Protein AF-A0A3N0DEA0-F1 (afdb_monomer_lite)

Radius of gyration: 26.37 Å; chains: 1; bounding box: 74×29×71 Å

pLDDT: mean 72.64, std 22.21, range [36.44, 97.81]

Sequence (82 aa):
MGTAREPVRTPEELRLMADELTRGAERCKEPEHRARLHRRAEELRRQSDAGGAEEGTPAHARQDTHRPRGAQERRAERPRGS

Foldseek 3Di:
DDPPPDPPDALVRLQVQLVVLQVVLVVDPDVVSSVVSNVSSVVSNVVSVVNVVDPDDPPPPDDDDPDDDDDDDDPPPDDPDD

Structure (mmCIF, N/CA/C/O backbone):
data_AF-A0A3N0DEA0-F1
#
_entry.id   AF-A0A3N0DEA0-F1
#
loop_
_atom_site.group_PDB
_atom_site.id
_atom_site.type_symbol
_atom_site.label_atom_id
_atom_site.label_alt_id
_atom_site.label_comp_id
_atom_site.label_asym_id
_atom_site.label_entity_id
_atom_site.label_seq_id
_atom_site.pdbx_PDB_ins_code
_atom_site.Cartn_x
_atom_site.Cartn_y
_atom_site.Cartn_z
_atom_site.occupancy
_atom_site.B_iso_or_equiv
_atom_site.auth_seq_id
_atom_site.auth_comp_id
_atom_site.auth_asym_id
_atom_site.auth_atom_id
_atom_site.pdbx_PDB_model_num
ATOM 1 N N . MET A 1 1 ? 19.086 22.598 -10.758 1.00 40.56 1 MET A N 1
ATOM 2 C CA . MET A 1 1 ? 18.657 21.707 -9.659 1.00 40.56 1 MET A CA 1
ATOM 3 C C . MET A 1 1 ? 18.101 20.446 -10.293 1.00 40.56 1 MET A C 1
ATOM 5 O O . MET A 1 1 ? 17.040 20.513 -10.895 1.00 40.56 1 MET A O 1
ATOM 9 N N . GLY A 1 2 ? 18.869 19.355 -10.291 1.00 43.66 2 GLY A N 1
ATOM 10 C CA . GLY A 1 2 ? 18.417 18.088 -10.864 1.00 43.66 2 GLY A CA 1
ATOM 11 C C . GLY A 1 2 ? 17.349 17.487 -9.963 1.00 43.66 2 GLY A C 1
ATOM 12 O O . GLY A 1 2 ? 17.609 17.261 -8.784 1.00 43.66 2 GLY A O 1
ATOM 13 N N . THR A 1 3 ? 16.151 17.265 -10.493 1.00 53.50 3 THR A N 1
ATOM 14 C CA . THR A 1 3 ? 15.179 16.388 -9.850 1.00 53.50 3 THR A CA 1
ATOM 15 C C . THR A 1 3 ? 15.817 15.007 -9.827 1.00 53.50 3 THR A C 1
ATOM 17 O O . THR A 1 3 ? 15.973 14.367 -10.867 1.00 53.50 3 THR A O 1
ATOM 20 N N . ALA A 1 4 ? 16.302 14.586 -8.658 1.00 47.97 4 ALA A N 1
ATOM 21 C CA . ALA A 1 4 ? 16.743 13.217 -8.461 1.00 47.97 4 ALA A CA 1
ATOM 22 C C . ALA A 1 4 ? 15.569 12.330 -8.886 1.00 47.97 4 ALA A C 1
ATOM 24 O O . ALA A 1 4 ? 14.523 12.347 -8.239 1.00 47.97 4 ALA A O 1
ATOM 25 N N . ARG A 1 5 ? 15.699 11.663 -10.041 1.00 50.47 5 ARG A N 1
ATOM 26 C CA . ARG A 1 5 ? 14.736 10.656 -10.489 1.00 50.47 5 ARG A CA 1
ATOM 27 C C . ARG A 1 5 ? 14.715 9.635 -9.364 1.00 50.47 5 ARG A C 1
ATOM 29 O O . ARG A 1 5 ? 15.719 8.955 -9.160 1.00 50.47 5 ARG A O 1
ATOM 36 N N . GLU A 1 6 ? 13.634 9.612 -8.584 1.00 56.03 6 GLU A N 1
ATOM 37 C CA . GLU A 1 6 ? 13.418 8.541 -7.618 1.00 56.03 6 GLU A CA 1
ATOM 38 C C . GLU A 1 6 ? 13.641 7.218 -8.360 1.00 56.03 6 GLU A C 1
ATOM 40 O O . GLU A 1 6 ? 13.185 7.092 -9.506 1.00 56.03 6 GLU A O 1
ATOM 45 N N . PRO A 1 7 ? 14.388 6.264 -7.776 1.00 60.78 7 PRO A N 1
ATOM 46 C CA . PRO A 1 7 ? 14.560 4.971 -8.408 1.00 60.78 7 PRO A CA 1
ATOM 47 C C . PRO A 1 7 ? 13.169 4.403 -8.676 1.00 60.78 7 PRO A C 1
ATOM 49 O O . PRO A 1 7 ? 12.322 4.349 -7.780 1.00 60.78 7 PRO A O 1
ATOM 52 N N . VAL A 1 8 ? 12.919 4.052 -9.938 1.00 66.06 8 VAL A N 1
ATOM 53 C CA . VAL A 1 8 ? 11.695 3.355 -10.323 1.00 66.06 8 VAL A CA 1
ATOM 54 C C . VAL A 1 8 ? 11.700 2.052 -9.533 1.00 66.06 8 VAL A C 1
ATOM 56 O O . VAL A 1 8 ? 12.563 1.205 -9.754 1.00 66.06 8 VAL A O 1
ATOM 59 N N . ARG A 1 9 ? 10.797 1.947 -8.553 1.00 80.81 9 ARG A N 1
ATOM 60 C CA . ARG A 1 9 ? 10.670 0.756 -7.708 1.00 80.81 9 ARG A CA 1
ATOM 61 C C . ARG A 1 9 ? 10.259 -0.427 -8.574 1.00 80.81 9 ARG A C 1
ATOM 63 O O . ARG A 1 9 ? 9.420 -0.270 -9.464 1.00 80.81 9 ARG A O 1
ATOM 70 N N . THR A 1 10 ? 10.833 -1.593 -8.314 1.00 88.31 10 THR A N 1
ATOM 71 C CA . THR A 1 10 ? 10.494 -2.805 -9.066 1.00 88.31 10 THR A CA 1
ATOM 72 C C . THR A 1 10 ? 9.073 -3.277 -8.729 1.00 88.31 10 THR A C 1
ATOM 74 O O . THR A 1 10 ? 8.555 -2.976 -7.645 1.00 88.31 10 THR A O 1
ATOM 77 N N . PRO A 1 11 ? 8.408 -4.037 -9.617 1.00 89.31 11 PRO A N 1
ATOM 78 C CA . PRO A 1 11 ? 7.119 -4.657 -9.307 1.00 89.31 11 PRO A CA 1
ATOM 79 C C . PRO A 1 11 ? 7.140 -5.485 -8.013 1.00 89.31 11 PRO A C 1
ATOM 81 O O . PRO A 1 11 ? 6.181 -5.457 -7.241 1.00 89.31 11 PRO A O 1
ATOM 84 N N . GLU A 1 12 ? 8.239 -6.186 -7.734 1.00 91.19 12 GLU A N 1
ATOM 85 C CA . GLU A 1 12 ? 8.440 -6.959 -6.507 1.00 91.19 12 GLU A CA 1
ATOM 86 C C . GLU A 1 12 ? 8.474 -6.063 -5.263 1.00 91.19 12 GLU A C 1
ATOM 88 O O . GLU A 1 12 ? 7.808 -6.369 -4.272 1.00 91.19 12 GLU A O 1
ATOM 93 N N . GLU A 1 13 ? 9.183 -4.933 -5.314 1.00 92.12 13 GLU A N 1
ATOM 94 C CA . GLU A 1 13 ? 9.217 -3.957 -4.218 1.00 92.12 13 GLU A CA 1
ATOM 95 C C . GLU A 1 13 ? 7.826 -3.372 -3.945 1.00 92.12 13 GLU A C 1
ATOM 97 O O . GLU A 1 13 ? 7.412 -3.252 -2.791 1.00 92.12 13 GLU A O 1
ATOM 102 N N . LEU A 1 14 ? 7.062 -3.063 -4.997 1.00 93.50 14 LEU A N 1
ATOM 103 C CA . LEU A 1 14 ? 5.693 -2.557 -4.865 1.00 93.50 14 LEU A CA 1
ATOM 104 C C . LEU A 1 14 ? 4.762 -3.582 -4.198 1.00 93.50 14 LEU A C 1
ATOM 106 O O . LEU A 1 14 ? 3.944 -3.207 -3.352 1.00 93.50 14 LEU A O 1
ATOM 110 N N . ARG A 1 15 ? 4.904 -4.874 -4.527 1.00 93.88 15 ARG A N 1
ATOM 111 C CA . ARG A 1 15 ? 4.149 -5.965 -3.884 1.00 93.88 15 ARG A CA 1
ATOM 112 C C . ARG A 1 15 ? 4.509 -6.107 -2.407 1.00 93.88 15 ARG A C 1
ATOM 114 O O . ARG A 1 15 ? 3.604 -6.167 -1.576 1.00 93.88 15 ARG A O 1
ATOM 121 N N . LEU A 1 16 ? 5.802 -6.080 -2.072 1.00 95.38 16 LEU A N 1
ATOM 122 C CA . LEU A 1 16 ? 6.270 -6.126 -0.682 1.00 95.38 16 LEU A CA 1
ATOM 123 C C . LEU A 1 16 ? 5.689 -4.971 0.142 1.00 95.38 16 LEU A C 1
ATOM 125 O O . LEU A 1 16 ? 5.107 -5.197 1.203 1.00 95.38 16 LEU A O 1
ATOM 129 N N . MET A 1 17 ? 5.755 -3.746 -0.382 1.00 95.25 17 MET A N 1
ATOM 130 C CA . MET A 1 17 ? 5.179 -2.573 0.280 1.00 95.25 17 MET A CA 1
ATOM 131 C C . MET A 1 17 ? 3.657 -2.697 0.464 1.00 95.25 17 MET A C 1
ATOM 133 O O . MET A 1 17 ? 3.126 -2.324 1.511 1.00 95.25 17 MET A O 1
ATOM 137 N N . ALA A 1 18 ? 2.932 -3.236 -0.522 1.00 96.00 18 ALA A N 1
ATOM 138 C CA . ALA A 1 18 ? 1.493 -3.470 -0.402 1.00 96.00 18 ALA A CA 1
ATOM 139 C C . ALA A 1 18 ? 1.153 -4.470 0.720 1.00 96.00 18 ALA A C 1
ATOM 141 O O . ALA A 1 18 ? 0.195 -4.265 1.475 1.00 96.00 18 ALA A O 1
ATOM 142 N N . ASP A 1 19 ? 1.939 -5.537 0.857 1.00 97.19 19 ASP A N 1
ATOM 143 C CA . ASP A 1 19 ? 1.763 -6.535 1.914 1.00 97.19 19 ASP A CA 1
ATOM 144 C C . ASP A 1 19 ? 2.089 -5.967 3.302 1.00 97.19 19 ASP A C 1
ATOM 146 O O . ASP A 1 19 ? 1.396 -6.268 4.278 1.00 97.19 19 ASP A O 1
ATOM 150 N N . GLU A 1 2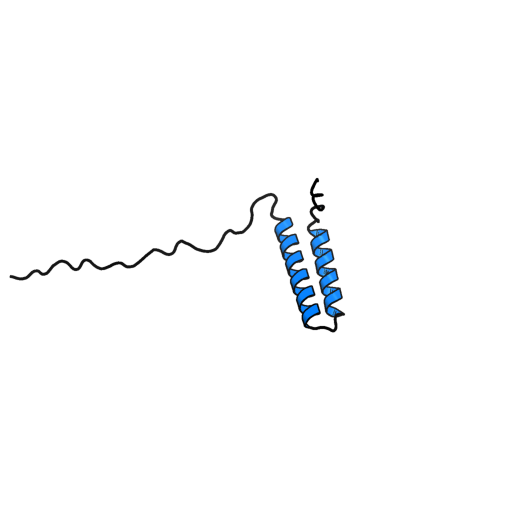0 ? 3.108 -5.114 3.412 1.00 97.81 20 GLU A N 1
ATOM 151 C CA . GLU A 1 20 ? 3.441 -4.418 4.660 1.00 97.81 20 GLU A CA 1
ATOM 152 C C . GLU A 1 20 ? 2.337 -3.454 5.096 1.00 97.81 20 GLU A C 1
ATOM 154 O O . GLU A 1 20 ? 1.938 -3.460 6.264 1.00 97.81 20 GLU A O 1
ATOM 159 N N . LEU A 1 21 ? 1.790 -2.669 4.164 1.00 97.19 21 LEU A N 1
ATOM 160 C CA . LEU A 1 21 ? 0.664 -1.775 4.444 1.00 97.19 21 LEU A CA 1
ATOM 161 C C . LEU A 1 21 ? -0.573 -2.552 4.895 1.00 97.19 21 LEU A C 1
ATOM 163 O O . LEU A 1 21 ? -1.247 -2.130 5.834 1.00 97.19 21 LEU A O 1
ATOM 167 N N . THR A 1 22 ? -0.839 -3.706 4.279 1.00 97.44 22 THR A N 1
ATOM 168 C CA . THR A 1 22 ? -1.953 -4.585 4.665 1.00 97.44 22 THR A CA 1
ATOM 169 C C . THR A 1 22 ? -1.765 -5.108 6.095 1.00 97.44 22 THR A C 1
ATOM 171 O O . THR A 1 22 ? -2.657 -4.953 6.927 1.00 97.44 22 THR A O 1
ATOM 174 N N . ARG A 1 23 ? -0.567 -5.602 6.440 1.00 97.19 23 ARG A N 1
ATOM 175 C CA . ARG A 1 23 ? -0.225 -6.025 7.815 1.00 97.19 23 ARG A CA 1
ATOM 176 C C . ARG A 1 23 ? -0.236 -4.878 8.830 1.00 97.19 23 ARG A C 1
ATOM 178 O O . ARG A 1 23 ? -0.489 -5.076 10.020 1.00 97.19 23 ARG A O 1
ATOM 185 N N . GLY A 1 24 ? 0.086 -3.660 8.402 1.00 96.19 24 GLY A N 1
ATOM 186 C CA . GLY A 1 24 ? -0.061 -2.453 9.216 1.00 96.19 24 GLY A CA 1
ATOM 187 C C . GLY A 1 24 ? -1.529 -2.125 9.493 1.00 96.19 24 GLY A C 1
ATOM 188 O O . GLY A 1 24 ? -1.889 -1.813 10.628 1.00 96.19 24 GLY A O 1
ATOM 189 N N . ALA A 1 25 ? -2.381 -2.261 8.476 1.00 96.25 25 ALA A N 1
ATOM 190 C CA . ALA A 1 25 ? -3.810 -1.984 8.548 1.00 96.25 25 ALA A CA 1
ATOM 191 C C . ALA A 1 25 ? -4.535 -2.920 9.529 1.00 96.25 25 ALA A C 1
ATOM 193 O O . ALA A 1 25 ? -5.356 -2.455 10.318 1.00 96.25 25 ALA A O 1
ATOM 194 N N . GLU A 1 26 ? -4.176 -4.205 9.560 1.00 94.50 26 GLU A N 1
ATOM 195 C CA . GLU A 1 26 ? -4.726 -5.192 10.505 1.00 94.50 26 GLU A CA 1
ATOM 196 C C . GLU A 1 26 ? -4.479 -4.827 11.976 1.00 94.50 26 GLU A C 1
ATOM 198 O O . GLU A 1 26 ? -5.306 -5.103 12.844 1.00 94.50 26 GLU A O 1
ATOM 203 N N . ARG A 1 27 ? -3.352 -4.165 12.261 1.00 94.25 27 ARG A N 1
ATOM 204 C CA . ARG A 1 27 ? -2.978 -3.710 13.610 1.00 94.25 27 ARG A CA 1
ATOM 205 C C . ARG A 1 27 ? -3.500 -2.306 13.928 1.00 94.25 27 ARG A C 1
ATOM 207 O O . ARG A 1 27 ? -3.372 -1.844 15.064 1.00 94.25 27 ARG A O 1
ATOM 214 N N . CYS A 1 28 ? -4.070 -1.614 12.944 1.00 93.75 28 CYS A N 1
ATOM 215 C CA . CYS A 1 28 ? -4.554 -0.252 13.090 1.00 93.75 28 CYS A CA 1
ATOM 216 C C . CYS A 1 28 ? -5.942 -0.232 13.747 1.00 93.75 28 CYS A C 1
ATOM 218 O O . CYS A 1 28 ? -6.890 -0.847 13.260 1.00 93.75 28 CYS A O 1
ATOM 220 N N . LYS A 1 29 ? -6.066 0.505 14.858 1.00 95.25 29 LYS A N 1
ATOM 221 C CA . LYS A 1 29 ? -7.326 0.640 15.611 1.00 95.25 29 LYS A CA 1
ATOM 222 C C . LYS A 1 29 ? -8.258 1.711 15.038 1.00 95.25 29 LYS A C 1
ATOM 224 O O . LYS A 1 29 ? -9.456 1.673 15.295 1.00 95.25 29 LYS A O 1
ATOM 229 N N . GLU A 1 30 ? -7.716 2.664 14.282 1.00 97.44 30 GLU A N 1
ATOM 230 C CA . GLU A 1 30 ? -8.483 3.755 13.681 1.00 97.44 30 GLU A CA 1
ATOM 231 C C . GLU A 1 30 ? -9.054 3.304 12.323 1.00 97.44 30 GLU A C 1
ATOM 23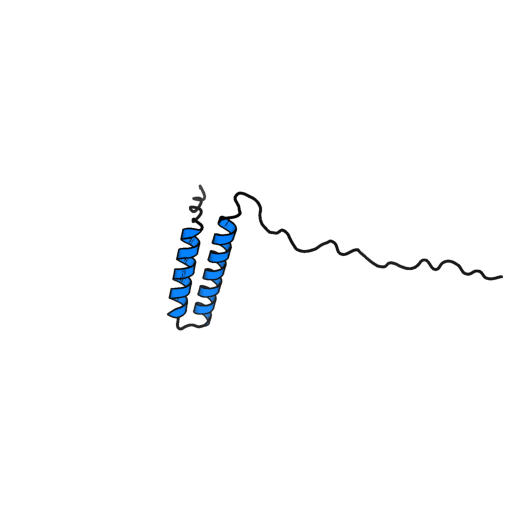3 O O . GLU A 1 30 ? -8.284 3.004 11.403 1.00 97.44 30 GLU A O 1
ATOM 238 N N . PRO A 1 31 ? -10.388 3.250 12.158 1.00 94.75 31 PRO A N 1
ATOM 239 C CA . PRO A 1 31 ? -11.009 2.685 10.961 1.00 94.75 31 PRO A CA 1
ATOM 240 C C . PRO A 1 31 ? -10.695 3.491 9.696 1.00 94.75 31 PRO A C 1
ATOM 242 O O . PRO A 1 31 ? -10.458 2.901 8.641 1.00 94.75 31 PRO A O 1
ATOM 245 N N . GLU A 1 32 ? -10.636 4.820 9.795 1.00 96.50 32 GLU A N 1
ATOM 246 C CA . GLU A 1 32 ? -10.287 5.685 8.664 1.00 96.50 32 GLU A CA 1
ATOM 247 C C . GLU A 1 32 ? -8.841 5.469 8.218 1.00 96.50 32 GLU A C 1
ATOM 249 O O . GLU A 1 32 ? -8.558 5.340 7.026 1.00 96.50 32 GLU A O 1
ATOM 254 N N . HIS A 1 33 ? -7.916 5.377 9.174 1.00 96.38 33 HIS A N 1
ATOM 255 C CA . HIS A 1 33 ? -6.514 5.110 8.884 1.00 96.38 33 HIS A CA 1
ATOM 256 C C . HIS A 1 33 ? -6.320 3.725 8.264 1.00 96.38 33 HIS A C 1
ATOM 258 O O . HIS A 1 33 ? -5.618 3.595 7.261 1.00 96.38 33 HIS A O 1
ATOM 264 N N . ARG A 1 34 ? -7.010 2.707 8.786 1.00 97.56 34 ARG A N 1
ATOM 265 C CA . ARG A 1 34 ? -7.031 1.362 8.204 1.00 97.56 34 ARG A CA 1
ATOM 266 C C . ARG A 1 34 ? -7.504 1.379 6.747 1.00 97.56 34 ARG A C 1
ATOM 268 O O . ARG A 1 34 ? -6.856 0.784 5.890 1.00 97.56 34 ARG A O 1
ATOM 275 N N . ALA A 1 35 ? -8.584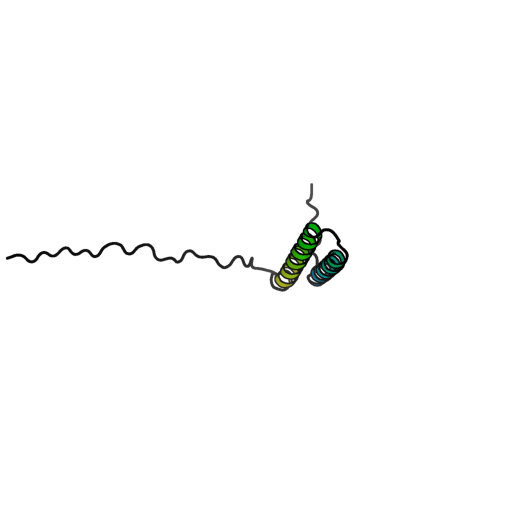 2.102 6.445 1.00 96.44 35 ALA A N 1
ATOM 276 C CA . ALA A 1 35 ? -9.088 2.238 5.078 1.00 96.44 35 ALA A CA 1
ATOM 277 C C . ALA A 1 35 ? -8.077 2.933 4.147 1.00 96.44 35 ALA A C 1
ATOM 279 O O . ALA A 1 35 ? -7.875 2.489 3.016 1.00 96.44 35 ALA A O 1
ATOM 280 N N . ARG A 1 36 ? -7.389 3.982 4.626 1.00 97.12 36 ARG A N 1
ATOM 281 C CA . ARG A 1 36 ? -6.318 4.654 3.865 1.00 97.12 36 ARG A CA 1
ATOM 282 C C . ARG A 1 36 ? -5.163 3.704 3.537 1.00 97.12 36 ARG A C 1
ATOM 284 O O . ARG A 1 36 ? -4.685 3.715 2.403 1.00 97.12 36 ARG A O 1
ATOM 291 N N . LEU A 1 37 ? -4.745 2.874 4.495 1.00 97.44 37 LEU A N 1
ATOM 292 C CA . LEU A 1 37 ? -3.681 1.885 4.296 1.00 97.44 37 LEU A CA 1
ATOM 293 C C . LEU A 1 37 ? -4.075 0.820 3.265 1.00 97.44 37 LEU A C 1
ATOM 295 O O . LEU A 1 37 ? -3.292 0.550 2.356 1.00 97.44 37 LEU A O 1
ATOM 299 N N . HIS A 1 38 ? -5.294 0.275 3.344 1.00 97.44 38 HIS A N 1
ATOM 300 C CA . HIS A 1 38 ? -5.786 -0.684 2.347 1.00 97.44 38 HIS A CA 1
ATOM 301 C C . HIS A 1 38 ? -5.866 -0.071 0.948 1.00 97.44 38 HIS A C 1
ATOM 303 O O . HIS A 1 38 ? -5.346 -0.657 0.000 1.00 97.44 38 HIS A O 1
ATOM 309 N N . ARG A 1 39 ? -6.416 1.146 0.815 1.00 97.00 39 ARG A N 1
ATOM 310 C CA . ARG A 1 39 ? -6.466 1.851 -0.476 1.00 97.00 39 ARG A CA 1
ATOM 311 C C . ARG A 1 39 ? -5.070 2.009 -1.078 1.00 97.00 39 ARG A C 1
ATOM 313 O O . ARG A 1 39 ? -4.878 1.780 -2.269 1.00 97.00 39 ARG A O 1
ATOM 320 N N . ARG A 1 40 ? -4.083 2.365 -0.250 1.00 95.94 40 ARG A N 1
ATOM 321 C CA . ARG A 1 40 ? -2.698 2.515 -0.701 1.00 95.94 40 ARG A CA 1
ATOM 322 C C . ARG A 1 40 ? -2.065 1.180 -1.098 1.00 95.94 40 ARG A C 1
ATOM 324 O O . ARG A 1 40 ? -1.365 1.131 -2.103 1.00 95.94 40 ARG A O 1
ATOM 331 N N . ALA A 1 41 ? -2.325 0.107 -0.355 1.00 96.12 41 ALA A N 1
ATOM 332 C CA . ALA A 1 41 ? -1.861 -1.230 -0.716 1.00 96.12 41 ALA A CA 1
ATOM 333 C C . ALA A 1 41 ? -2.413 -1.667 -2.084 1.00 96.12 41 ALA A C 1
ATOM 335 O O . ALA A 1 41 ? -1.668 -2.174 -2.919 1.00 96.12 41 ALA A O 1
ATOM 336 N N . GLU A 1 42 ? -3.694 -1.415 -2.357 1.00 95.56 42 GLU A N 1
ATOM 337 C CA . GLU A 1 42 ? -4.301 -1.709 -3.659 1.00 95.56 42 GLU A CA 1
ATOM 338 C C . GLU A 1 42 ? -3.714 -0.868 -4.799 1.00 95.56 42 GLU A C 1
ATOM 340 O O . GLU A 1 42 ? -3.496 -1.385 -5.894 1.00 95.56 42 GLU A O 1
ATOM 345 N N . GLU A 1 43 ? -3.440 0.420 -4.563 1.00 95.06 43 GLU A N 1
ATOM 346 C CA . GLU A 1 43 ? -2.755 1.276 -5.541 1.00 95.06 43 GLU A CA 1
ATOM 347 C C . GLU A 1 43 ? -1.386 0.706 -5.923 1.00 95.06 43 GLU A C 1
ATOM 349 O O . GLU A 1 43 ? -1.060 0.659 -7.107 1.00 95.06 43 GLU A O 1
ATOM 354 N N . LEU A 1 44 ? -0.610 0.238 -4.942 1.00 93.50 44 LEU A N 1
ATOM 355 C CA . LEU A 1 44 ? 0.705 -0.358 -5.184 1.00 93.50 44 LEU A CA 1
ATOM 356 C C . 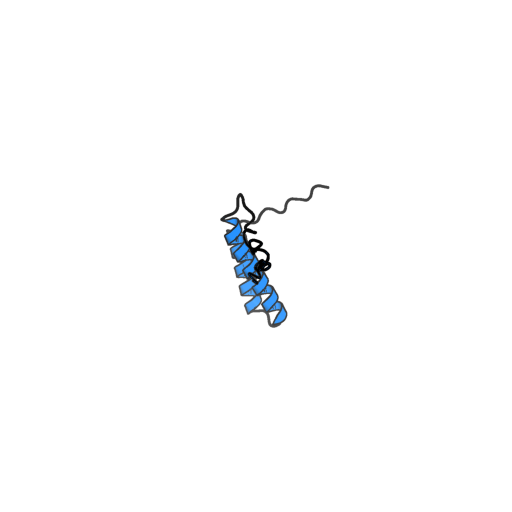LEU A 1 44 ? 0.610 -1.694 -5.929 1.00 93.50 44 LEU A C 1
ATOM 358 O O . LEU A 1 44 ? 1.403 -1.925 -6.836 1.00 93.50 44 LEU A O 1
ATOM 362 N N . ARG A 1 45 ? -0.388 -2.539 -5.628 1.00 92.69 45 ARG A N 1
ATOM 363 C CA . ARG A 1 45 ? -0.641 -3.774 -6.399 1.00 92.69 45 ARG A CA 1
ATOM 364 C C . ARG A 1 45 ? -0.930 -3.456 -7.867 1.00 92.69 45 ARG A C 1
ATOM 366 O O . ARG A 1 45 ? -0.255 -3.992 -8.740 1.00 92.69 45 ARG A O 1
ATOM 373 N N . ARG A 1 46 ? -1.821 -2.491 -8.136 1.00 90.56 46 ARG A N 1
ATOM 374 C CA . ARG A 1 46 ? -2.109 -2.021 -9.504 1.00 90.56 46 ARG A CA 1
ATOM 375 C C . ARG A 1 46 ? -0.870 -1.473 -10.210 1.00 90.56 46 ARG A C 1
ATOM 377 O O . ARG A 1 46 ? -0.693 -1.732 -11.392 1.00 90.56 46 ARG A O 1
ATOM 384 N N . GLN A 1 47 ? -0.011 -0.739 -9.501 1.00 88.38 47 GLN A N 1
ATOM 385 C CA . GLN A 1 47 ? 1.259 -0.253 -10.053 1.00 88.38 47 GLN A C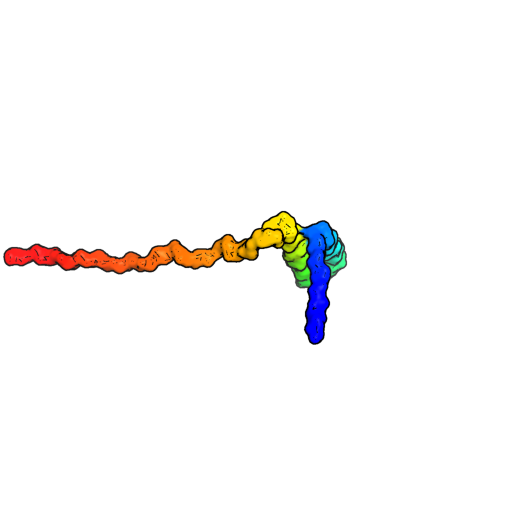A 1
ATOM 386 C C . GLN A 1 47 ? 2.246 -1.390 -10.326 1.00 88.38 47 GLN A C 1
ATOM 388 O O . GLN A 1 47 ? 2.976 -1.314 -11.304 1.00 88.38 47 GLN A O 1
ATOM 393 N N . SER A 1 48 ? 2.257 -2.447 -9.509 1.00 89.00 48 SER A N 1
ATOM 394 C CA . SER A 1 48 ? 3.096 -3.626 -9.753 1.00 89.00 48 SER A CA 1
ATOM 395 C C . SER A 1 48 ? 2.639 -4.415 -10.980 1.00 89.00 48 SER A C 1
ATOM 397 O O . SER A 1 48 ? 3.470 -4.870 -11.760 1.00 89.00 48 SER A O 1
ATOM 399 N N . ASP A 1 49 ? 1.324 -4.520 -11.190 1.00 83.44 49 ASP A N 1
ATOM 400 C CA . ASP A 1 49 ? 0.751 -5.203 -12.350 1.00 83.44 49 ASP A CA 1
ATOM 401 C C . ASP A 1 49 ? 0.910 -4.362 -13.625 1.00 83.44 49 ASP A C 1
ATOM 403 O O . ASP A 1 49 ? 1.235 -4.895 -14.683 1.00 83.44 49 ASP A O 1
ATOM 407 N N . ALA A 1 50 ? 0.765 -3.037 -13.517 1.00 73.25 50 ALA A N 1
ATOM 408 C CA . ALA A 1 50 ? 1.024 -2.103 -14.610 1.00 73.25 50 ALA A CA 1
ATOM 409 C C . ALA A 1 50 ? 2.522 -2.004 -14.951 1.00 73.25 50 ALA A C 1
ATOM 411 O O . ALA A 1 50 ? 2.886 -1.960 -16.119 1.00 73.25 50 ALA A O 1
ATOM 412 N N . GLY A 1 51 ? 3.407 -2.037 -13.951 1.00 57.78 51 GLY A N 1
ATOM 413 C CA . GLY A 1 51 ? 4.863 -1.999 -14.126 1.00 57.78 51 GLY A CA 1
ATOM 414 C C . GLY A 1 51 ? 5.456 -3.265 -14.753 1.00 57.78 51 GLY A C 1
ATOM 415 O O . GLY A 1 51 ? 6.590 -3.231 -15.215 1.00 57.78 51 GLY A O 1
ATOM 416 N N . GLY A 1 52 ? 4.696 -4.365 -14.804 1.00 51.25 52 GLY A N 1
ATOM 417 C CA . GLY A 1 52 ? 5.038 -5.554 -15.592 1.00 51.25 52 GLY A CA 1
ATOM 418 C C . GLY A 1 52 ? 4.581 -5.490 -17.055 1.00 51.25 52 GLY A C 1
ATOM 419 O O . GLY A 1 52 ? 4.995 -6.329 -17.851 1.00 51.25 52 GLY A O 1
ATOM 420 N N . ALA A 1 53 ? 3.738 -4.516 -17.413 1.00 49.50 53 ALA A N 1
ATOM 421 C CA . ALA A 1 53 ? 3.123 -4.394 -18.736 1.00 49.50 53 ALA A CA 1
ATOM 422 C C . ALA A 1 53 ? 3.551 -3.137 -19.517 1.00 49.50 53 ALA A C 1
ATOM 424 O O . ALA A 1 53 ? 3.147 -2.978 -20.663 1.00 49.50 53 ALA A O 1
ATOM 425 N N . GLU A 1 54 ? 4.354 -2.243 -18.934 1.00 44.75 54 GLU A N 1
ATOM 426 C CA . GLU A 1 54 ? 4.485 -0.872 -19.440 1.00 44.75 54 GLU A CA 1
ATOM 427 C C . GLU A 1 54 ? 5.944 -0.376 -19.480 1.00 44.75 54 GLU A C 1
ATOM 429 O O . GLU A 1 54 ? 6.306 0.615 -18.846 1.00 44.75 54 GLU A O 1
ATOM 434 N N . GLU A 1 55 ? 6.775 -0.994 -20.323 1.00 47.19 55 GLU A N 1
ATOM 435 C CA . GLU A 1 55 ? 7.680 -0.200 -21.167 1.00 47.19 55 GLU A CA 1
ATOM 436 C C . GLU A 1 55 ? 6.865 0.219 -22.408 1.00 47.19 55 GLU A C 1
ATOM 438 O O . GLU A 1 55 ? 6.932 -0.391 -23.469 1.00 47.19 55 GLU A O 1
ATOM 443 N N . GLY A 1 56 ? 5.996 1.221 -22.222 1.00 46.44 56 GLY A N 1
ATOM 444 C CA . GLY A 1 56 ? 5.066 1.741 -23.231 1.00 46.44 56 GLY A CA 1
ATOM 445 C C . GLY A 1 56 ? 3.669 1.137 -23.099 1.00 46.44 56 GLY A C 1
ATOM 446 O O . GLY A 1 56 ? 3.422 0.030 -23.556 1.00 46.44 56 GLY A O 1
ATOM 447 N N . THR A 1 57 ? 2.700 1.854 -22.537 1.00 36.44 57 THR A N 1
ATOM 448 C CA . THR A 1 57 ? 1.677 2.603 -23.284 1.00 36.44 57 THR A CA 1
ATOM 449 C C . THR A 1 57 ? 0.610 3.017 -22.264 1.00 36.44 57 THR A C 1
ATOM 451 O O . THR A 1 57 ? -0.200 2.168 -21.916 1.00 36.44 57 THR A O 1
ATOM 454 N N . PRO A 1 58 ? 0.502 4.284 -21.817 1.00 43.81 58 PRO A N 1
ATOM 455 C CA . PRO A 1 58 ? -0.433 4.638 -20.751 1.00 43.81 58 PRO A CA 1
ATOM 456 C C . PRO A 1 58 ? -1.830 4.097 -21.063 1.00 43.81 58 PRO A C 1
ATOM 458 O O . PRO A 1 58 ? -2.497 4.565 -21.989 1.00 43.81 58 PRO A O 1
ATOM 461 N N . ALA A 1 59 ? -2.263 3.104 -20.282 1.00 45.34 59 ALA A N 1
ATOM 462 C CA . ALA A 1 59 ? -3.552 2.431 -20.397 1.00 45.34 59 ALA A CA 1
ATOM 463 C C . ALA A 1 59 ? -4.717 3.335 -19.940 1.00 45.34 59 ALA A C 1
ATOM 465 O O . ALA A 1 59 ? -5.644 2.913 -19.256 1.00 45.34 59 ALA A O 1
ATOM 466 N N . HIS A 1 60 ? -4.705 4.595 -20.376 1.00 44.59 60 HIS A N 1
ATOM 467 C CA . HIS A 1 60 ? -5.875 5.453 -20.506 1.00 44.59 60 HIS A CA 1
ATOM 468 C C . HIS A 1 60 ? -6.530 5.247 -21.880 1.00 44.59 60 HIS A C 1
ATOM 470 O O . HIS A 1 60 ? -6.950 6.187 -22.546 1.00 44.59 60 HIS A O 1
ATOM 476 N N . ALA A 1 61 ? -6.645 3.994 -22.316 1.00 51.34 61 ALA A N 1
ATOM 477 C CA . ALA A 1 61 ? -7.548 3.623 -23.388 1.00 51.34 61 ALA A CA 1
ATOM 478 C C . ALA A 1 61 ? -8.849 3.130 -22.757 1.00 51.34 61 ALA A C 1
ATOM 480 O O . ALA A 1 61 ? -8.948 1.957 -22.401 1.00 51.34 61 ALA A O 1
ATOM 481 N N . ARG A 1 62 ? -9.812 4.053 -22.625 1.00 53.84 62 ARG A N 1
ATOM 482 C CA . ARG A 1 62 ? -11.282 3.883 -22.709 1.00 53.84 62 ARG A CA 1
ATOM 483 C C . ARG A 1 62 ? -11.950 4.867 -21.758 1.00 53.84 62 ARG A C 1
ATOM 485 O O . ARG A 1 62 ? -11.935 4.608 -20.567 1.00 53.84 62 ARG A O 1
ATOM 492 N N . GLN A 1 63 ? -12.517 5.948 -22.298 1.00 48.28 63 GLN A N 1
ATOM 493 C CA . GLN A 1 63 ? -13.945 6.314 -22.216 1.00 48.28 63 GLN A CA 1
ATOM 494 C C . GLN A 1 63 ? -14.192 7.350 -23.338 1.00 48.28 63 GLN A C 1
ATOM 496 O O . GLN A 1 63 ? -13.633 8.439 -23.339 1.00 48.28 63 GLN A O 1
ATOM 501 N N . ASP A 1 64 ? -14.772 6.915 -24.455 1.00 48.75 64 ASP A N 1
ATOM 502 C CA . ASP A 1 64 ? -16.175 7.201 -24.806 1.00 48.75 64 ASP A CA 1
ATOM 503 C C . ASP A 1 64 ? -16.402 8.577 -25.461 1.00 48.75 64 ASP A C 1
ATOM 505 O O . ASP A 1 64 ? -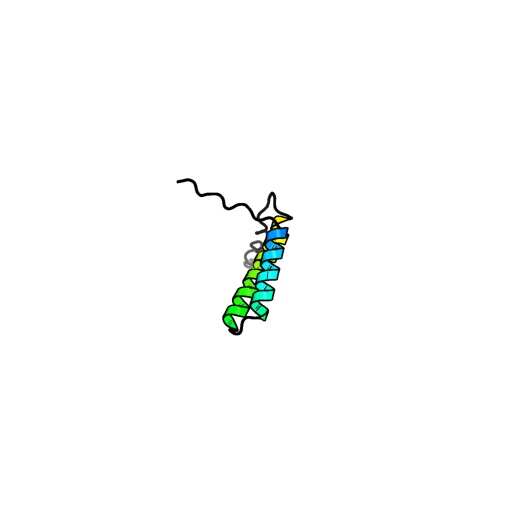16.800 9.540 -24.820 1.00 48.75 64 ASP A O 1
ATOM 509 N N . THR A 1 65 ? -16.217 8.656 -26.784 1.00 48.84 65 THR A N 1
ATOM 510 C CA . THR A 1 65 ? -16.906 9.648 -27.640 1.00 48.84 65 THR A CA 1
ATOM 511 C C . THR A 1 65 ? -17.170 9.094 -29.048 1.00 48.84 65 THR A C 1
ATOM 513 O O . THR A 1 65 ? -16.951 9.750 -30.058 1.00 48.84 65 THR A O 1
ATOM 516 N N . HIS A 1 66 ? -17.731 7.886 -29.139 1.00 50.56 66 HIS A N 1
ATOM 517 C CA . HIS A 1 66 ? -18.540 7.506 -30.305 1.00 50.56 66 HIS A CA 1
ATOM 518 C C . HIS A 1 66 ? -19.998 7.339 -29.877 1.00 50.56 66 HIS A C 1
ATOM 520 O O . HIS A 1 66 ? -20.582 6.263 -29.952 1.00 50.56 66 HIS A O 1
ATOM 526 N N . ARG A 1 67 ? -20.609 8.445 -29.437 1.00 45.78 67 ARG A N 1
ATOM 527 C CA . ARG A 1 67 ? -22.068 8.554 -29.412 1.00 45.78 67 ARG A CA 1
ATOM 528 C C . ARG A 1 67 ? -22.506 9.246 -30.706 1.00 45.78 67 ARG A C 1
ATOM 530 O O . ARG A 1 67 ? -22.138 10.406 -30.902 1.00 45.78 67 ARG A O 1
ATOM 537 N N . PRO A 1 68 ? -23.260 8.579 -31.598 1.00 51.47 68 PRO A N 1
ATOM 538 C CA . PRO A 1 68 ? -23.775 9.223 -32.796 1.00 51.47 68 PRO A CA 1
ATOM 539 C C . PRO A 1 68 ? -24.724 10.349 -32.386 1.00 51.47 68 PRO A C 1
ATOM 541 O O . PRO A 1 68 ? -25.663 10.176 -31.604 1.00 51.47 68 PRO A O 1
ATOM 544 N N . ARG A 1 69 ? -24.409 11.539 -32.886 1.00 50.94 69 ARG A N 1
ATOM 545 C CA . ARG A 1 69 ? -25.137 12.775 -32.645 1.00 50.94 69 ARG A CA 1
ATOM 546 C C . ARG A 1 69 ? -26.455 12.723 -33.413 1.00 50.94 69 ARG A C 1
ATOM 548 O O . ARG A 1 69 ? -26.452 12.797 -34.631 1.00 50.94 69 ARG A O 1
ATOM 555 N N . GLY A 1 70 ? -27.551 12.635 -32.663 1.00 43.78 70 GLY A N 1
ATOM 556 C CA . GLY A 1 70 ? -28.836 13.236 -33.011 1.00 43.78 70 GLY A CA 1
ATOM 557 C C . GLY A 1 70 ? -29.617 12.577 -34.143 1.00 43.78 70 GLY A C 1
ATOM 558 O O . GLY A 1 70 ? -29.367 12.809 -35.319 1.00 43.78 70 GLY A O 1
ATOM 559 N N . ALA A 1 71 ? -30.685 11.880 -33.763 1.00 51.94 71 ALA A N 1
ATOM 560 C CA . ALA A 1 71 ? -31.883 11.806 -34.579 1.00 51.94 71 ALA A CA 1
ATOM 561 C C . ALA A 1 71 ? -32.384 13.240 -34.851 1.00 51.94 71 ALA A C 1
ATOM 563 O O . ALA A 1 71 ? -33.030 13.840 -33.996 1.00 51.94 71 ALA A O 1
ATOM 564 N N . GLN A 1 72 ? -32.053 13.797 -36.016 1.00 49.75 72 GLN A N 1
ATOM 565 C CA . GLN A 1 72 ? -32.715 14.983 -36.550 1.00 49.75 72 GLN A CA 1
ATOM 566 C C . GLN A 1 72 ? -33.640 14.556 -37.682 1.00 49.75 72 GLN A C 1
ATOM 568 O O . GLN A 1 72 ? -33.218 14.154 -38.761 1.00 49.75 72 GLN A O 1
ATOM 573 N N . GLU A 1 73 ? -34.921 14.601 -37.336 1.00 49.84 73 GLU A N 1
ATOM 574 C CA . GLU A 1 73 ? -36.000 15.093 -38.180 1.00 49.84 73 GLU A CA 1
ATOM 575 C C . GLU A 1 73 ? -36.110 14.497 -39.582 1.00 49.84 73 GLU A C 1
ATOM 577 O O . GLU A 1 73 ? -35.571 14.963 -40.584 1.00 49.84 73 GLU A O 1
ATOM 582 N N . ARG A 1 74 ? -36.980 13.486 -39.622 1.00 53.88 74 ARG A N 1
ATOM 583 C CA . ARG A 1 74 ? -37.853 13.156 -40.743 1.00 53.88 74 ARG A CA 1
ATOM 584 C C . ARG A 1 74 ? -38.284 14.438 -41.476 1.00 53.88 74 ARG A C 1
ATOM 586 O O . ARG A 1 74 ? -39.231 15.096 -41.052 1.00 53.88 74 ARG A O 1
ATOM 593 N N . ARG A 1 75 ? -37.638 14.751 -42.606 1.00 52.69 75 ARG A N 1
ATOM 594 C CA . ARG A 1 75 ? -38.208 15.606 -43.658 1.00 52.69 75 ARG A CA 1
ATOM 595 C C . ARG A 1 75 ? -39.446 14.903 -44.214 1.00 52.69 75 ARG A C 1
ATOM 597 O O . ARG A 1 75 ? -39.389 14.204 -45.220 1.00 52.69 75 ARG A O 1
ATOM 604 N N . ALA A 1 76 ? -40.564 15.060 -43.520 1.00 52.06 76 ALA A N 1
ATOM 605 C CA . ALA A 1 76 ? -41.889 14.863 -44.075 1.00 52.06 76 ALA A CA 1
ATOM 606 C C . ALA A 1 76 ? -42.272 16.151 -44.810 1.00 52.06 76 ALA A C 1
ATOM 608 O O . ALA A 1 76 ? -43.087 16.931 -44.337 1.00 52.06 76 ALA A O 1
ATOM 609 N N . GLU A 1 77 ? -41.651 16.390 -45.963 1.00 53.84 77 GLU A N 1
ATOM 610 C CA . GLU A 1 77 ? -42.106 17.423 -46.890 1.00 53.84 77 GLU A CA 1
ATOM 611 C C . GLU A 1 77 ? -42.677 16.724 -48.119 1.00 53.84 77 GLU A C 1
ATOM 613 O O . GLU A 1 77 ? -41.999 16.497 -49.115 1.00 53.84 77 GLU A O 1
ATOM 618 N N . ARG A 1 78 ? -43.929 16.278 -47.986 1.00 59.88 78 ARG A N 1
ATOM 619 C CA . ARG A 1 78 ? -44.813 15.945 -49.105 1.00 59.88 78 ARG A CA 1
ATOM 620 C C . ARG A 1 78 ? -46.271 16.006 -48.642 1.00 59.88 78 ARG A C 1
ATOM 622 O O . ARG A 1 78 ? -46.819 14.987 -48.226 1.00 59.88 78 ARG A O 1
ATOM 629 N N . PRO A 1 79 ? -46.947 17.153 -48.777 1.00 60.84 79 PRO A N 1
ATOM 630 C CA . PRO A 1 79 ? -48.369 17.143 -49.037 1.00 60.84 79 PRO A CA 1
ATOM 631 C C . PRO A 1 79 ? -48.576 16.936 -50.543 1.00 60.84 79 PRO A C 1
ATOM 633 O O . PRO A 1 79 ? -48.323 17.820 -51.357 1.00 60.84 79 PRO A O 1
ATOM 636 N N . ARG A 1 80 ? -49.021 15.730 -50.918 1.00 54.34 80 ARG A N 1
ATOM 637 C CA . ARG A 1 80 ? -49.832 15.549 -52.125 1.00 54.34 80 ARG A CA 1
ATOM 638 C C . ARG A 1 80 ? -51.233 16.040 -51.771 1.00 54.34 80 ARG A C 1
ATOM 640 O O . ARG A 1 80 ? -51.897 15.407 -50.956 1.00 54.34 80 ARG A O 1
ATOM 647 N N . GLY A 1 81 ? -51.648 17.150 -52.363 1.00 55.84 81 GLY A N 1
ATOM 648 C CA . GLY A 1 81 ? -53.023 17.630 -52.334 1.00 55.84 81 GLY A CA 1
ATOM 649 C C . GLY A 1 81 ? -53.390 18.143 -53.720 1.00 55.84 81 GLY A C 1
ATOM 650 O O . GLY A 1 81 ? -52.742 19.080 -54.170 1.00 55.84 81 GLY A O 1
ATOM 651 N N . SER A 1 82 ? -54.358 17.446 -54.328 1.00 47.47 82 SER A N 1
ATOM 652 C CA . SER A 1 82 ? -55.222 17.761 -55.482 1.00 47.47 82 SER A CA 1
ATOM 653 C C . SER A 1 82 ? -54.658 18.553 -56.659 1.00 47.47 82 SER A C 1
ATOM 655 O O . SER A 1 82 ? -54.437 19.772 -56.518 1.00 47.47 82 SER A O 1
#

Secondary structure (DSSP, 8-state):
----------HHHHHHHHHHHHHHHHT---HHHHHHHHHHHHHHHHHHHHHTT-SS--------------------------